Protein AF-A0A0F2RES4-F1 (afdb_monomer)

Foldseek 3Di:
DDKDWDFDADPVRHTQDIDIDDPPDQPLVVLVVRLVSDPADCDDDDDPSNPDPVSVVSNVVRND

Sequence (64 aa):
MSTKIHAVVDEAGLPIRLSLTAGQASDKAAAPALVDSLKTAAHVVADRGYDALSLVEQIRSRGA

Secondary structure (DSSP, 8-state):
--EEEEEEE-TT--EEEEEEEETTS-HHHHHHHHHTT-S--S-----GGG--HHHHHHHHHTT-

Structure (mmCIF, N/CA/C/O backbone):
data_AF-A0A0F2RES4-F1
#
_entry.id   AF-A0A0F2RES4-F1
#
loop_
_atom_site.group_PDB
_atom_site.id
_atom_site.type_symbol
_atom_site.label_atom_id
_atom_site.label_alt_id
_atom_site.label_comp_id
_atom_site.label_asym_id
_atom_site.label_entity_id
_atom_site.label_seq_id
_atom_site.pdbx_PDB_ins_code
_atom_site.Cartn_x
_atom_site.Cartn_y
_atom_site.Cartn_z
_atom_site.occupancy
_atom_site.B_iso_or_equiv
_atom_site.auth_seq_id
_atom_site.auth_comp_id
_atom_site.auth_asym_id
_atom_site.auth_atom_id
_atom_site.pdbx_PDB_mo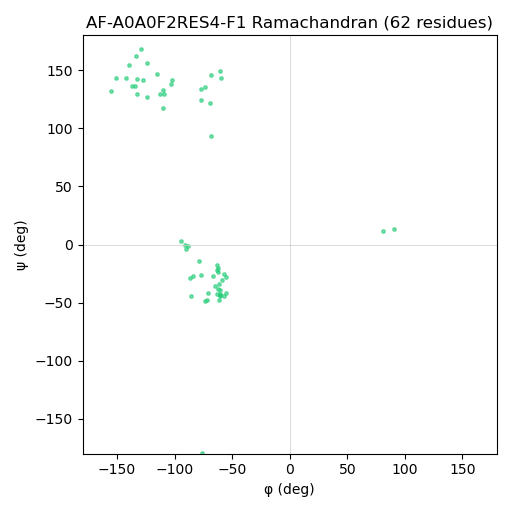del_num
ATOM 1 N N . MET A 1 1 ? 6.006 -9.345 -23.251 1.00 85.06 1 MET A N 1
ATOM 2 C CA . MET A 1 1 ? 5.395 -8.162 -22.603 1.00 85.06 1 MET A CA 1
ATOM 3 C C . MET A 1 1 ? 4.361 -8.670 -21.612 1.00 85.06 1 MET A C 1
ATOM 5 O O . ME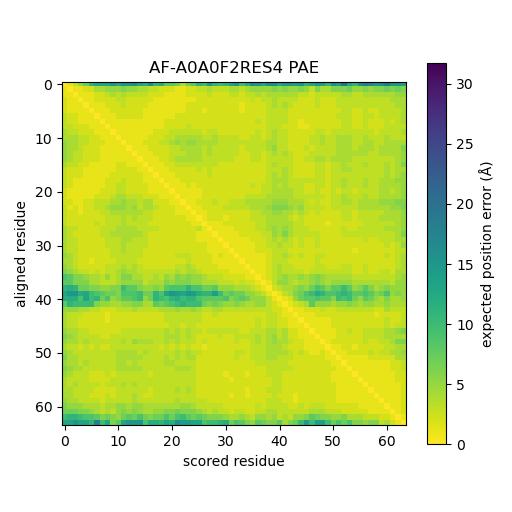T A 1 1 ? 3.609 -9.556 -21.990 1.00 85.06 1 MET A O 1
ATOM 9 N N . SER A 1 2 ? 4.367 -8.202 -20.365 1.00 96.44 2 SER A N 1
ATOM 10 C CA . SER A 1 2 ? 3.427 -8.642 -19.319 1.00 96.44 2 SER A CA 1
ATOM 11 C C . SER A 1 2 ? 2.764 -7.441 -18.645 1.00 96.44 2 SER A C 1
ATOM 13 O O . SER A 1 2 ? 3.204 -6.304 -18.835 1.00 96.44 2 SER A O 1
ATOM 15 N N . THR A 1 3 ? 1.724 -7.704 -17.856 1.00 97.06 3 THR A N 1
ATOM 16 C CA . THR A 1 3 ? 0.943 -6.713 -17.106 1.00 97.06 3 THR A CA 1
ATOM 17 C C . THR A 1 3 ? 0.874 -7.143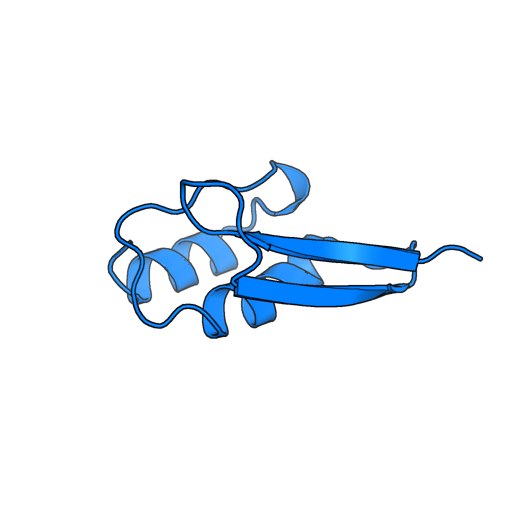 -15.648 1.00 97.06 3 THR A C 1
ATOM 19 O O . THR A 1 3 ? 0.753 -8.334 -15.363 1.00 97.06 3 THR A O 1
ATOM 22 N N . LYS A 1 4 ? 0.948 -6.180 -14.730 1.00 95.75 4 LYS A N 1
ATOM 23 C CA . LYS A 1 4 ? 0.692 -6.386 -13.304 1.00 95.75 4 LYS A CA 1
ATOM 24 C C . LYS A 1 4 ? -0.694 -5.865 -12.953 1.00 95.75 4 LYS A C 1
ATOM 26 O O . LYS A 1 4 ? -1.117 -4.825 -13.460 1.00 95.75 4 LYS A O 1
ATOM 31 N N . ILE A 1 5 ? -1.370 -6.591 -12.070 1.00 96.06 5 ILE A N 1
ATOM 32 C CA . ILE A 1 5 ? -2.620 -6.165 -11.447 1.00 96.06 5 ILE A CA 1
ATOM 33 C C . ILE A 1 5 ? -2.303 -5.885 -9.986 1.00 96.06 5 ILE A C 1
ATOM 35 O O . ILE A 1 5 ? -1.893 -6.785 -9.258 1.00 96.06 5 ILE A O 1
ATOM 39 N N . HIS A 1 6 ? -2.488 -4.641 -9.569 1.00 95.25 6 HIS A N 1
ATOM 40 C CA . HIS A 1 6 ? -2.392 -4.244 -8.174 1.00 95.25 6 HIS A CA 1
ATOM 41 C C . HIS A 1 6 ? -3.804 -4.059 -7.625 1.00 95.25 6 HIS A C 1
ATOM 43 O O . HIS A 1 6 ? -4.658 -3.489 -8.308 1.00 95.25 6 HIS A O 1
ATOM 49 N N . ALA A 1 7 ? -4.047 -4.529 -6.406 1.00 94.81 7 ALA A N 1
ATOM 50 C CA . ALA A 1 7 ? -5.364 -4.503 -5.792 1.00 94.81 7 ALA A CA 1
ATOM 51 C C . ALA A 1 7 ? -5.294 -3.968 -4.365 1.00 94.81 7 ALA A C 1
ATOM 53 O O . ALA A 1 7 ? -4.366 -4.276 -3.619 1.00 94.81 7 ALA A O 1
ATOM 54 N N . VAL A 1 8 ? -6.311 -3.200 -3.999 1.00 94.12 8 VAL A N 1
ATOM 55 C CA . VAL A 1 8 ? -6.681 -2.927 -2.613 1.00 94.12 8 VAL A CA 1
ATOM 56 C C . VAL A 1 8 ? -7.981 -3.656 -2.362 1.00 94.12 8 VAL A C 1
ATOM 58 O O . VAL A 1 8 ? -8.921 -3.529 -3.153 1.00 94.12 8 VAL A O 1
ATOM 61 N N . VAL A 1 9 ? -8.015 -4.413 -1.277 1.00 93.44 9 VAL A N 1
ATOM 62 C CA . VAL A 1 9 ? -9.163 -5.208 -0.858 1.00 93.44 9 VAL A CA 1
ATOM 63 C C . VAL A 1 9 ? -9.565 -4.823 0.558 1.00 93.44 9 VAL A C 1
ATOM 65 O O . VAL A 1 9 ? -8.744 -4.289 1.307 1.00 93.44 9 VAL A O 1
ATOM 68 N N . ASP A 1 10 ? -10.821 -5.072 0.904 1.00 92.38 10 ASP A N 1
ATOM 69 C CA . ASP A 1 10 ? -11.267 -5.043 2.294 1.00 92.38 10 ASP A CA 1
ATOM 70 C C . ASP A 1 10 ? -10.817 -6.308 3.052 1.00 92.38 10 ASP A C 1
ATOM 72 O O . ASP A 1 10 ? -10.142 -7.190 2.509 1.00 92.38 10 ASP A O 1
ATOM 76 N N . GLU A 1 11 ? -11.177 -6.403 4.328 1.00 92.56 11 GLU A N 1
ATOM 77 C CA . GLU A 1 11 ? -10.848 -7.532 5.199 1.00 92.56 11 GLU A CA 1
ATOM 78 C C . GLU A 1 11 ? -11.459 -8.869 4.747 1.00 92.56 11 GLU A C 1
ATOM 80 O O . GLU A 1 11 ? -10.948 -9.928 5.113 1.00 92.56 11 GLU A O 1
ATOM 85 N N . ALA A 1 12 ? -12.527 -8.833 3.943 1.00 94.50 12 ALA A N 1
ATOM 86 C CA . ALA A 1 12 ? -13.157 -10.010 3.350 1.00 94.50 12 ALA A CA 1
ATOM 87 C C . ALA A 1 12 ? -12.527 -10.396 1.998 1.00 94.50 12 ALA A C 1
ATOM 89 O O . ALA A 1 12 ? -12.921 -11.393 1.389 1.00 94.50 12 ALA A O 1
ATOM 90 N N . GLY A 1 13 ? -11.541 -9.628 1.523 1.00 92.81 13 GLY A N 1
ATOM 91 C CA . GLY A 1 13 ? -10.886 -9.836 0.237 1.00 92.81 13 GLY A CA 1
ATOM 92 C C . GLY A 1 13 ? -11.672 -9.284 -0.953 1.00 92.81 13 GLY A C 1
ATOM 93 O O . GLY A 1 13 ? -11.320 -9.583 -2.098 1.00 92.81 13 GLY A O 1
ATOM 94 N N . LEU A 1 14 ? -12.721 -8.486 -0.728 1.00 94.25 14 LEU A N 1
ATOM 95 C CA . LEU A 1 14 ? -13.472 -7.861 -1.811 1.00 94.25 14 LEU A CA 1
ATOM 96 C C . LEU A 1 14 ? -12.692 -6.660 -2.363 1.00 94.25 14 LEU A C 1
ATOM 98 O O . LEU A 1 14 ? -12.180 -5.840 -1.600 1.00 94.25 14 LEU A O 1
ATOM 102 N N . PRO A 1 15 ? -12.584 -6.522 -3.694 1.00 93.31 15 PRO A N 1
ATOM 103 C CA . PRO A 1 15 ? -11.797 -5.460 -4.303 1.00 93.31 15 PRO A CA 1
ATOM 104 C C . PRO A 1 15 ? -12.438 -4.085 -4.090 1.00 93.31 15 PRO A C 1
ATOM 106 O O . PRO A 1 15 ? -13.543 -3.817 -4.557 1.00 93.31 15 PRO A O 1
ATOM 109 N N . ILE A 1 16 ? -11.686 -3.185 -3.458 1.00 92.25 16 ILE A N 1
ATOM 110 C CA . ILE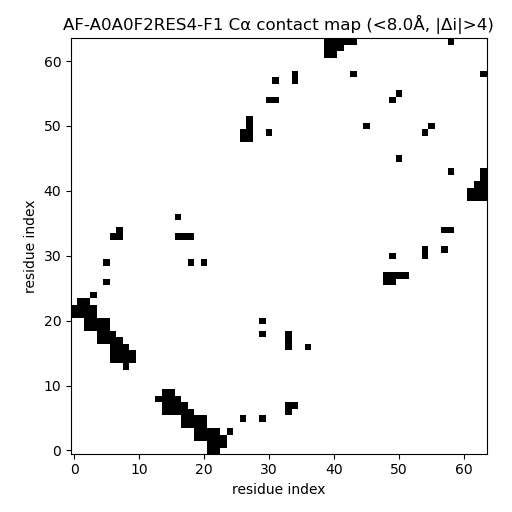 A 1 16 ? -12.004 -1.757 -3.336 1.00 92.25 16 ILE A CA 1
ATOM 111 C C . ILE A 1 16 ? -11.488 -1.007 -4.568 1.00 92.25 16 ILE A C 1
ATOM 113 O O . ILE A 1 16 ? -12.184 -0.161 -5.133 1.00 92.25 16 ILE A O 1
ATOM 117 N N . ARG A 1 17 ? -10.257 -1.313 -5.003 1.00 92.69 17 ARG A N 1
ATOM 118 C CA . ARG A 1 17 ? -9.648 -0.701 -6.190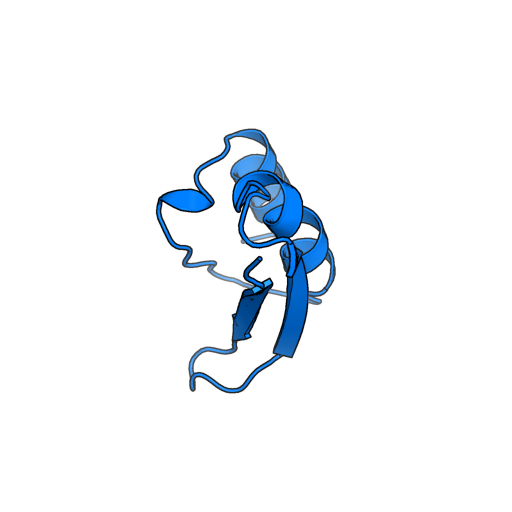 1.00 92.69 17 ARG A CA 1
ATOM 119 C C . ARG A 1 17 ? -8.661 -1.627 -6.878 1.00 92.69 17 ARG A C 1
ATOM 121 O O . ARG A 1 17 ? -7.881 -2.310 -6.224 1.00 92.69 17 ARG A O 1
ATOM 128 N N . LEU A 1 18 ? -8.649 -1.558 -8.207 1.00 93.88 18 LEU A N 1
ATOM 129 C CA . LEU A 1 18 ? -7.653 -2.192 -9.061 1.00 93.88 18 LEU A CA 1
ATOM 130 C C . LEU A 1 18 ? -6.843 -1.133 -9.817 1.00 93.88 18 LEU A C 1
ATOM 132 O O . LEU A 1 18 ? -7.364 -0.078 -10.188 1.00 93.88 18 LEU A O 1
ATOM 136 N N . SER A 1 19 ? -5.569 -1.426 -10.057 1.00 94.00 19 SER A N 1
ATOM 137 C CA . SER A 1 19 ? -4.672 -0.626 -10.890 1.00 94.00 19 SER A CA 1
ATOM 138 C C . SER A 1 19 ? -3.837 -1.542 -11.780 1.00 94.00 19 SER A C 1
ATOM 140 O O .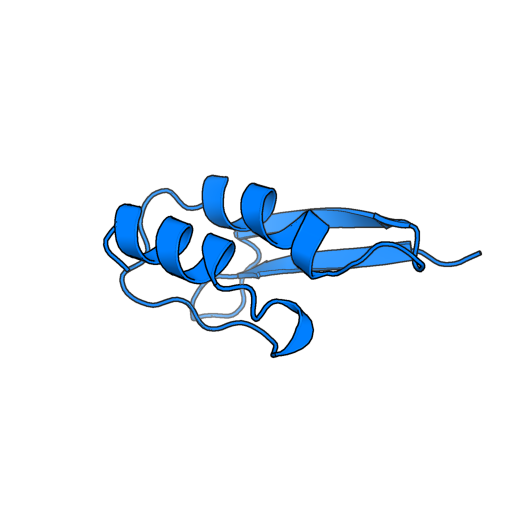 SER A 1 19 ? -3.343 -2.573 -11.323 1.00 94.00 19 SER A O 1
ATOM 142 N N . LEU A 1 20 ? -3.687 -1.173 -13.051 1.00 95.69 20 LEU A N 1
ATOM 143 C CA . LEU A 1 20 ? -2.923 -1.935 -14.036 1.00 95.69 20 LEU A CA 1
ATOM 144 C C . LEU A 1 20 ? -1.647 -1.185 -14.395 1.00 95.69 20 LEU A C 1
ATOM 146 O O . LEU A 1 20 ? -1.686 0.006 -14.703 1.00 95.69 20 LEU A O 1
ATOM 150 N N . THR A 1 21 ? -0.524 -1.895 -14.410 1.00 95.75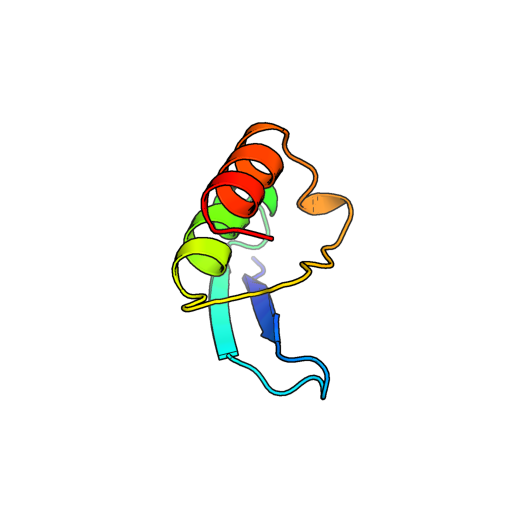 21 THR A N 1
ATOM 151 C CA . THR A 1 21 ? 0.764 -1.344 -14.844 1.00 95.75 21 THR A CA 1
ATOM 152 C C . THR A 1 21 ? 1.473 -2.302 -15.796 1.00 95.75 21 THR A C 1
ATOM 154 O O . THR A 1 21 ? 1.149 -3.491 -15.886 1.00 95.75 21 THR A O 1
ATOM 157 N N . ALA A 1 22 ? 2.456 -1.790 -16.541 1.00 97.12 22 ALA A N 1
ATOM 158 C CA . ALA A 1 22 ? 3.353 -2.649 -17.305 1.00 97.12 22 ALA A CA 1
ATOM 159 C C . ALA A 1 22 ? 4.096 -3.599 -16.353 1.00 97.12 22 ALA A C 1
ATOM 161 O O . ALA A 1 22 ? 4.494 -3.203 -15.264 1.00 97.12 22 ALA A O 1
ATOM 162 N N . GLY A 1 23 ? 4.348 -4.839 -16.766 1.00 95.88 23 GLY A N 1
ATOM 163 C CA . GLY A 1 23 ? 4.909 -5.861 -15.877 1.00 95.88 23 GLY A CA 1
ATOM 164 C C . GLY A 1 23 ? 6.309 -5.559 -15.333 1.00 95.88 23 GLY A C 1
ATOM 165 O O . GLY A 1 23 ? 6.714 -6.148 -14.339 1.00 95.88 23 GLY A O 1
ATOM 166 N N . GLN A 1 24 ? 7.029 -4.624 -15.955 1.00 94.62 24 GLN A N 1
ATOM 167 C CA . GLN A 1 24 ? 8.336 -4.140 -15.496 1.00 94.62 24 GLN A CA 1
ATOM 168 C C . GLN A 1 24 ? 8.234 -2.932 -14.548 1.00 94.62 24 GLN A C 1
ATOM 170 O O . GLN A 1 24 ? 9.248 -2.457 -14.046 1.00 94.62 24 GLN A O 1
ATOM 175 N N . ALA A 1 25 ? 7.029 -2.408 -14.311 1.00 93.62 25 ALA A N 1
ATOM 176 C CA . ALA A 1 25 ? 6.814 -1.306 -13.386 1.00 93.62 25 ALA A CA 1
ATOM 177 C C . ALA A 1 25 ? 7.068 -1.751 -11.938 1.00 93.62 25 ALA A C 1
ATOM 179 O O . ALA A 1 25 ? 6.795 -2.893 -11.551 1.00 93.62 25 ALA A O 1
ATOM 180 N N . SER A 1 26 ? 7.593 -0.824 -11.138 1.00 92.38 26 SER A N 1
ATOM 181 C CA . SER A 1 26 ? 7.831 -1.029 -9.710 1.00 92.38 26 SER A CA 1
ATOM 182 C C . SER A 1 26 ? 6.520 -1.010 -8.930 1.00 92.38 26 SER A C 1
ATOM 184 O O . SER A 1 26 ? 5.703 -0.106 -9.110 1.00 92.38 26 SER A O 1
ATOM 186 N N . ASP A 1 27 ? 6.350 -1.954 -8.007 1.00 92.06 27 ASP A N 1
ATOM 187 C CA . ASP A 1 27 ? 5.148 -2.037 -7.170 1.00 92.06 27 ASP A CA 1
ATOM 188 C C . ASP A 1 27 ? 5.030 -0.807 -6.253 1.00 92.06 27 ASP A C 1
ATOM 190 O O . ASP A 1 27 ? 3.949 -0.237 -6.093 1.00 92.06 27 ASP A O 1
ATOM 194 N N . LYS A 1 28 ? 6.169 -0.287 -5.773 1.00 92.56 28 LYS A N 1
ATOM 195 C CA . LYS A 1 28 ? 6.251 0.949 -4.973 1.00 92.56 28 LYS A CA 1
ATOM 196 C C . LYS A 1 28 ? 5.703 2.174 -5.701 1.00 92.56 28 LYS A C 1
ATOM 198 O O . LYS A 1 28 ? 5.194 3.080 -5.056 1.00 92.56 28 LYS A O 1
ATOM 203 N N . ALA A 1 29 ? 5.800 2.210 -7.031 1.00 91.19 29 ALA A N 1
ATOM 204 C CA . ALA A 1 29 ? 5.284 3.325 -7.823 1.00 91.19 29 ALA A CA 1
ATOM 205 C C . ALA A 1 29 ? 3.753 3.276 -7.973 1.00 91.19 29 ALA A C 1
ATOM 207 O O . ALA A 1 29 ? 3.122 4.317 -8.135 1.00 91.19 29 ALA A O 1
ATOM 208 N N . ALA A 1 30 ? 3.147 2.087 -7.900 1.00 91.88 30 ALA A N 1
ATOM 209 C CA . ALA A 1 30 ? 1.697 1.912 -7.991 1.00 91.88 30 ALA A CA 1
ATOM 210 C C . ALA A 1 30 ? 0.980 2.126 -6.643 1.00 91.88 30 ALA A C 1
ATOM 212 O O . ALA A 1 30 ? -0.188 2.516 -6.614 1.00 91.88 30 ALA A O 1
ATOM 213 N N . ALA A 1 31 ? 1.681 1.881 -5.533 1.00 92.50 31 ALA A N 1
ATOM 214 C CA . ALA A 1 31 ? 1.141 1.886 -4.173 1.00 92.50 31 ALA A CA 1
ATOM 215 C C . ALA A 1 31 ? 0.460 3.201 -3.729 1.00 92.50 31 ALA A C 1
ATOM 217 O O . ALA A 1 31 ? -0.633 3.129 -3.165 1.00 92.50 31 ALA A O 1
ATOM 218 N N . PRO A 1 32 ? 1.024 4.400 -3.985 1.00 92.69 32 PRO A N 1
ATOM 219 C CA . PRO A 1 32 ? 0.427 5.647 -3.501 1.00 92.69 32 PRO A CA 1
ATOM 220 C C . PRO A 1 32 ? -0.985 5.884 -4.043 1.00 92.69 32 PRO A C 1
ATOM 222 O O . PRO A 1 32 ? -1.894 6.219 -3.290 1.00 92.69 32 PRO A O 1
ATOM 225 N N . ALA A 1 33 ? -1.201 5.614 -5.335 1.00 90.94 33 ALA A N 1
ATOM 226 C CA . ALA A 1 33 ? -2.506 5.776 -5.978 1.00 90.94 33 ALA A CA 1
ATOM 227 C C . ALA A 1 33 ? -3.563 4.791 -5.444 1.00 90.94 33 ALA A C 1
ATOM 229 O O . ALA A 1 33 ? -4.764 5.067 -5.487 1.00 90.94 33 ALA A O 1
ATOM 230 N N . LEU A 1 34 ? -3.117 3.633 -4.953 1.00 91.69 34 LEU A N 1
ATOM 231 C CA . LEU A 1 34 ? -3.965 2.650 -4.294 1.00 91.69 34 LEU A CA 1
ATOM 232 C C . LEU A 1 34 ? -4.375 3.123 -2.896 1.00 91.69 34 LEU A C 1
ATOM 234 O O . LEU A 1 34 ? -5.567 3.131 -2.587 1.00 91.69 34 LEU A O 1
ATOM 238 N N . VAL A 1 35 ? -3.420 3.591 -2.088 1.00 90.31 35 VAL A N 1
ATOM 239 C CA . VAL A 1 35 ? -3.689 4.140 -0.748 1.00 90.31 35 VAL A CA 1
ATOM 240 C C . VAL A 1 35 ? -4.572 5.384 -0.826 1.00 90.31 35 VAL A C 1
ATOM 242 O O . VAL A 1 35 ? -5.491 5.535 -0.023 1.00 90.31 35 VAL A O 1
ATOM 245 N N . ASP A 1 36 ? -4.371 6.240 -1.831 1.00 88.75 36 ASP A N 1
ATOM 246 C CA . ASP A 1 36 ? -5.168 7.457 -1.988 1.00 88.75 36 ASP A CA 1
ATOM 247 C C . ASP A 1 36 ? -6.659 7.198 -2.215 1.00 88.75 36 ASP A C 1
ATOM 249 O O . ASP A 1 36 ? -7.492 8.053 -1.906 1.00 88.75 36 ASP A O 1
ATOM 253 N N . SER A 1 37 ? -7.001 6.009 -2.715 1.00 85.00 37 SER A N 1
ATOM 254 C CA . SER A 1 37 ? -8.385 5.600 -2.940 1.00 85.00 37 SER A CA 1
ATOM 255 C C . SER A 1 37 ? -9.129 5.153 -1.681 1.00 85.00 37 SER A C 1
ATOM 257 O O . SER A 1 37 ? -10.358 5.071 -1.701 1.00 85.00 37 SER A O 1
ATOM 259 N N . LEU A 1 38 ? -8.410 4.890 -0.587 1.00 86.06 38 LEU A N 1
ATOM 260 C CA . LEU A 1 38 ? -9.006 4.497 0.683 1.00 86.06 38 LEU A CA 1
ATOM 261 C C . LEU A 1 38 ? -9.600 5.722 1.383 1.00 86.06 38 LEU A C 1
ATOM 263 O O . LEU A 1 38 ? -8.906 6.710 1.629 1.00 86.06 38 LEU A O 1
ATOM 267 N N . LYS A 1 39 ? -10.894 5.647 1.722 1.00 78.38 39 LYS A N 1
ATOM 268 C CA . LYS A 1 39 ? -11.593 6.703 2.475 1.00 78.38 39 LYS A CA 1
ATOM 269 C C . LYS A 1 39 ? -11.141 6.744 3.934 1.00 78.38 39 LYS A C 1
ATOM 271 O O . LYS A 1 39 ? -10.822 7.810 4.440 1.00 78.38 39 LYS A O 1
ATOM 276 N N . THR A 1 40 ? -11.092 5.582 4.574 1.00 76.50 40 THR A N 1
ATOM 277 C CA . THR A 1 40 ? -10.614 5.376 5.945 1.00 76.50 40 THR A CA 1
ATOM 278 C C . THR A 1 40 ? -10.157 3.931 6.069 1.00 76.50 40 THR A C 1
ATOM 280 O O . THR A 1 40 ? -10.888 3.028 5.665 1.00 76.50 40 THR A O 1
ATOM 283 N N . ALA A 1 41 ? -8.976 3.717 6.635 1.00 80.25 41 ALA A N 1
ATOM 284 C CA . ALA A 1 41 ? -8.485 2.405 7.032 1.00 80.25 41 ALA A CA 1
ATOM 285 C C . ALA A 1 41 ? -7.890 2.546 8.434 1.00 80.25 41 ALA A C 1
ATOM 287 O O . ALA A 1 41 ? -7.211 3.530 8.696 1.00 80.25 41 ALA A O 1
ATOM 288 N N . ALA A 1 42 ? -8.176 1.602 9.331 1.00 81.62 42 ALA A N 1
ATOM 289 C CA . ALA A 1 42 ? -7.558 1.571 10.660 1.00 81.62 42 ALA A CA 1
ATOM 290 C C . ALA A 1 42 ? -6.218 0.825 10.643 1.00 81.62 42 ALA A C 1
ATOM 292 O O . ALA A 1 42 ? -5.332 1.114 11.436 1.00 81.62 42 ALA A O 1
ATOM 293 N N . HIS A 1 43 ? -6.081 -0.142 9.734 1.00 89.94 43 HIS A N 1
ATOM 294 C CA . HIS A 1 43 ? -4.881 -0.941 9.543 1.00 89.94 43 HIS A CA 1
ATOM 295 C C . HIS A 1 43 ? -4.688 -1.201 8.052 1.00 89.94 43 HIS A C 1
ATOM 297 O O . HIS A 1 43 ? -5.658 -1.423 7.325 1.00 89.94 43 HIS A O 1
ATOM 303 N N . VAL A 1 44 ? -3.434 -1.200 7.601 1.00 92.06 44 VAL A N 1
ATOM 304 C CA . VAL A 1 44 ? -3.065 -1.538 6.222 1.00 92.06 44 VAL A CA 1
ATOM 305 C C . VAL A 1 44 ? -2.045 -2.667 6.251 1.00 92.06 44 VAL A C 1
ATOM 307 O O . VAL A 1 44 ? -1.014 -2.569 6.912 1.00 92.06 44 VAL A O 1
ATOM 310 N N . VAL A 1 45 ? -2.332 -3.736 5.509 1.00 93.19 45 VAL A N 1
ATOM 311 C CA . VAL A 1 45 ? -1.410 -4.851 5.275 1.00 93.19 45 VAL A CA 1
ATOM 312 C C . VAL A 1 45 ? -1.025 -4.833 3.803 1.00 93.19 45 VAL A C 1
ATOM 314 O O . VAL A 1 45 ? -1.891 -4.750 2.935 1.00 93.19 45 VAL A O 1
ATOM 317 N N . ALA A 1 46 ? 0.272 -4.894 3.517 1.00 92.88 46 ALA A N 1
ATOM 318 C CA . ALA A 1 46 ? 0.789 -4.855 2.158 1.00 92.88 46 ALA A CA 1
ATOM 319 C C . ALA A 1 46 ? 1.944 -5.844 1.979 1.00 92.88 46 ALA A C 1
ATOM 321 O O . ALA A 1 46 ? 2.647 -6.183 2.931 1.00 92.88 46 ALA A O 1
ATOM 322 N N . ASP A 1 47 ? 2.143 -6.287 0.738 1.00 93.00 47 ASP A N 1
ATOM 323 C CA . ASP A 1 47 ? 3.319 -7.067 0.352 1.00 93.00 47 ASP A CA 1
ATOM 324 C C . ASP A 1 47 ? 4.608 -6.259 0.589 1.00 93.00 47 ASP A C 1
ATOM 326 O O . ASP A 1 47 ? 4.633 -5.034 0.432 1.00 93.00 47 ASP A O 1
ATOM 330 N N . ARG A 1 48 ? 5.709 -6.949 0.901 1.00 92.44 48 ARG A N 1
ATOM 331 C CA . ARG A 1 48 ? 7.041 -6.351 1.058 1.00 92.44 48 ARG A CA 1
ATOM 332 C C . ARG A 1 48 ? 7.495 -5.560 -0.175 1.00 92.44 48 ARG A C 1
ATOM 334 O O . ARG A 1 48 ? 8.259 -4.608 -0.036 1.00 92.44 48 ARG A O 1
ATOM 341 N N . GLY A 1 49 ? 7.029 -5.902 -1.374 1.00 89.38 49 GLY A N 1
ATOM 342 C CA . GLY A 1 49 ? 7.272 -5.125 -2.593 1.00 89.38 49 GLY A CA 1
ATOM 343 C C . GLY A 1 49 ? 6.802 -3.668 -2.498 1.00 89.38 49 G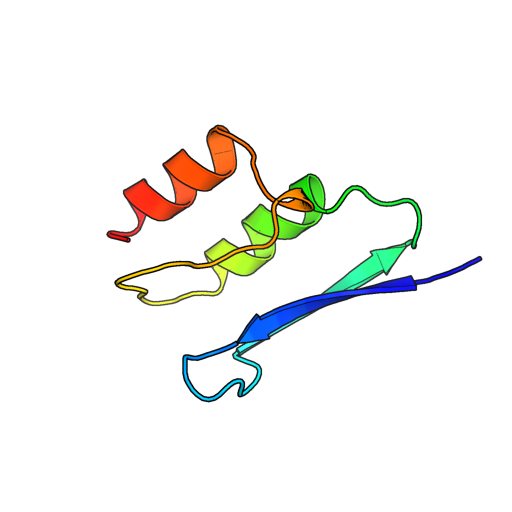LY A C 1
ATOM 344 O O . GLY A 1 49 ? 7.386 -2.800 -3.147 1.00 89.38 49 GLY A O 1
ATOM 345 N N . TYR A 1 50 ? 5.819 -3.377 -1.641 1.00 91.50 50 TYR A N 1
ATOM 346 C CA . TYR A 1 50 ? 5.306 -2.031 -1.371 1.00 91.50 50 TYR A CA 1
ATOM 347 C C . TYR A 1 50 ? 6.010 -1.317 -0.211 1.00 91.50 50 TYR A C 1
ATOM 349 O O . TYR A 1 50 ? 5.680 -0.169 0.073 1.00 91.50 50 TYR A O 1
ATOM 357 N N . ASP A 1 51 ? 6.990 -1.951 0.441 1.00 92.38 51 ASP A N 1
ATOM 358 C CA . ASP A 1 51 ? 7.702 -1.381 1.586 1.00 92.38 51 ASP A CA 1
ATOM 359 C C . ASP A 1 51 ? 8.569 -0.183 1.157 1.00 92.38 51 ASP A C 1
ATOM 361 O O . ASP A 1 51 ? 9.700 -0.307 0.661 1.00 92.38 51 ASP A O 1
ATOM 365 N N . ALA A 1 52 ? 7.980 1.002 1.271 1.00 93.44 52 ALA A N 1
ATOM 366 C CA . ALA A 1 52 ? 8.584 2.291 0.999 1.00 93.44 52 ALA A CA 1
ATOM 367 C C . ALA A 1 52 ? 8.255 3.225 2.162 1.00 93.44 52 ALA A C 1
ATOM 369 O O . ALA A 1 52 ? 7.087 3.385 2.512 1.00 93.44 52 ALA A O 1
ATOM 370 N N . LEU A 1 53 ? 9.272 3.883 2.725 1.00 94.88 53 LEU A N 1
ATOM 371 C CA . LEU A 1 53 ? 9.087 4.778 3.870 1.00 94.88 53 LEU A CA 1
ATOM 372 C C . LEU A 1 53 ? 8.041 5.868 3.587 1.00 94.88 53 LEU A C 1
ATOM 374 O O . LEU A 1 53 ? 7.161 6.096 4.408 1.00 94.88 53 LEU A O 1
ATOM 378 N N . SER A 1 54 ? 8.072 6.451 2.387 1.00 93.94 54 SER A N 1
ATOM 379 C CA . SER A 1 54 ? 7.093 7.453 1.955 1.00 93.94 54 SER A CA 1
ATOM 380 C C . SER A 1 54 ? 5.657 6.922 1.918 1.00 93.94 54 SER A C 1
ATOM 382 O O . SER A 1 54 ? 4.722 7.656 2.226 1.00 93.94 54 SER A O 1
ATOM 384 N N . LEU A 1 55 ? 5.464 5.644 1.575 1.00 93.50 55 LEU A N 1
ATOM 385 C CA . LEU A 1 55 ? 4.148 5.010 1.591 1.00 93.50 55 LEU A CA 1
ATOM 386 C C . LEU A 1 55 ? 3.665 4.790 3.027 1.00 93.50 55 LEU A C 1
ATOM 388 O O . LEU A 1 55 ? 2.504 5.047 3.331 1.00 93.50 55 LEU A O 1
ATOM 392 N N . VAL A 1 56 ? 4.557 4.356 3.921 1.00 93.31 56 VAL A N 1
ATOM 393 C CA . VAL A 1 56 ? 4.247 4.194 5.350 1.00 93.31 56 VAL A CA 1
ATOM 394 C C . VAL A 1 56 ? 3.845 5.534 5.969 1.00 93.31 56 VAL A C 1
ATOM 396 O O . VAL A 1 56 ? 2.863 5.605 6.703 1.00 93.31 56 VAL A O 1
ATOM 399 N N . GLU A 1 57 ? 4.562 6.610 5.649 1.00 94.44 57 GLU A N 1
ATOM 400 C CA . GLU A 1 57 ? 4.222 7.968 6.087 1.00 94.44 57 GLU A CA 1
ATOM 401 C C . GLU A 1 57 ? 2.866 8.428 5.532 1.00 94.44 57 GLU A C 1
ATOM 403 O O . GLU A 1 57 ? 2.049 8.965 6.282 1.00 94.44 57 GLU A O 1
ATOM 408 N N . GLN A 1 58 ? 2.581 8.155 4.254 1.00 92.81 58 GLN A N 1
ATOM 409 C CA . GLN A 1 58 ? 1.287 8.459 3.636 1.00 92.81 58 GLN A CA 1
ATOM 410 C C . GLN A 1 58 ? 0.136 7.717 4.330 1.00 92.81 58 GLN A C 1
ATOM 412 O O . GLN A 1 58 ? -0.891 8.327 4.630 1.00 92.81 58 GLN A O 1
ATOM 417 N N . ILE A 1 59 ? 0.308 6.428 4.628 1.00 92.69 59 ILE A N 1
ATOM 418 C CA . ILE A 1 59 ? -0.679 5.605 5.342 1.00 92.69 59 ILE A CA 1
ATOM 419 C C . ILE A 1 59 ? -0.930 6.173 6.747 1.00 92.69 59 ILE A C 1
ATOM 421 O O . ILE A 1 59 ? -2.080 6.435 7.103 1.00 92.69 59 ILE A O 1
ATOM 425 N N . ARG A 1 60 ? 0.136 6.483 7.495 1.00 91.44 60 ARG A N 1
ATOM 426 C CA . ARG A 1 60 ? 0.040 7.084 8.837 1.00 91.44 60 ARG A CA 1
ATOM 427 C C . ARG A 1 60 ? -0.655 8.438 8.833 1.00 91.44 60 ARG A C 1
ATOM 429 O O . ARG A 1 60 ? -1.464 8.722 9.712 1.00 91.44 60 ARG A O 1
ATOM 436 N N . SER A 1 61 ? -0.392 9.269 7.823 1.00 91.25 61 SER A N 1
ATOM 437 C CA . SER A 1 61 ? -1.049 10.577 7.682 1.00 91.25 61 SER A CA 1
ATOM 438 C C . SER A 1 61 ? -2.569 10.474 7.492 1.00 91.25 61 SER A C 1
ATOM 440 O O . SER A 1 61 ? -3.290 11.434 7.754 1.00 91.25 61 SER A O 1
ATOM 442 N N . ARG A 1 62 ? -3.061 9.300 7.073 1.00 87.44 62 ARG A N 1
ATOM 443 C CA . ARG A 1 62 ? -4.482 8.991 6.870 1.00 87.44 62 ARG A CA 1
ATOM 444 C C . ARG A 1 62 ? -5.145 8.324 8.082 1.00 87.44 62 ARG A C 1
ATOM 446 O O . ARG A 1 62 ? -6.331 8.016 8.009 1.00 87.44 62 ARG A O 1
ATOM 453 N N . GLY A 1 63 ? -4.417 8.143 9.187 1.00 83.06 63 GLY A N 1
ATOM 454 C CA . GLY A 1 63 ? -4.949 7.618 10.449 1.00 83.06 63 GLY A CA 1
ATOM 455 C C . GLY A 1 63 ? -4.877 6.096 10.617 1.00 83.06 63 GLY A C 1
ATOM 456 O O . GLY A 1 63 ? -5.5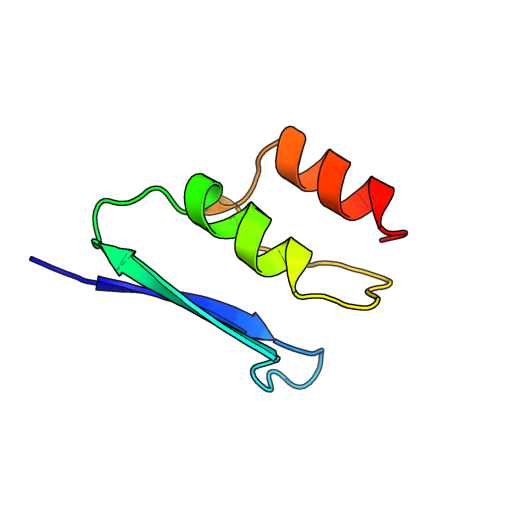27 5.580 11.524 1.00 83.06 63 GLY A O 1
ATOM 457 N N . ALA A 1 64 ? -4.107 5.410 9.766 1.00 79.25 64 ALA A N 1
ATOM 458 C CA . ALA A 1 64 ? -3.827 3.973 9.843 1.00 79.25 64 ALA A CA 1
ATOM 459 C C . ALA A 1 64 ? -2.461 3.662 10.478 1.00 79.25 64 ALA A C 1
ATOM 461 O O . ALA A 1 64 ? -1.544 4.514 10.380 1.00 79.25 64 ALA A O 1
#

pLDDT: mean 91.5, std 4.53, range [76.5, 97.12]

Nearest PDB structures (foldseek):
  1ihr-assembly1_A  TM=3.920E-01  e=2.523E+00  Escherichia coli
  1qxx-assembly1_A-2  TM=3.603E-01  e=2.893E+00  Escherichia coli
  3ij3-assembly1_A  TM=3.144E-01  e=8.662E+00  Coxiella burnetii

Radius of gyration: 11.71 Å; Cα contacts (8 Å, |Δi|>4): 76; chains: 1; bounding box: 23×21×33 Å

Solvent-accessible surface area (backbone atoms only — not comparable to full-atom values): 4121 Å² total; per-residue (Å²): 141,59,71,39,81,46,76,42,56,50,98,87,64,51,77,76,46,78,48,79,46,58,51,86,59,59,56,54,76,55,43,59,70,55,58,69,69,55,90,74,49,75,69,85,88,77,62,75,70,50,74,39,73,71,51,54,52,54,43,43,76,61,66,56

Mean predicted aligned error: 3.17 Å